Protein AF-A0A4R9Q2H9-F1 (afdb_monomer_lite)

Foldseek 3Di:
DDDPVVPVVVVVVVVVVVVVVVVVVVVVVVVQVVCCVVPVDGDDPDDPPPPPPPDPPPPPDDDDD

pLDDT: mean 79.78, std 16.23, range [43.16, 97.19]

Radius of gyration: 19.94 Å; chains: 1; bounding box: 40×44×44 Å

Sequence (65 aa):
MEDPRNITPCTHLLFCAKNIERIGDHATNIAETIYYIVTGDQMPAERPKGDKTDKIVLPGTLPVK

Secondary structure (DSSP, 8-state):
---GGGHHHHHHHHHHHHHHHHHHHHHHHHHHHHHHHHHSSPPPS-------------TT-----

Structure (mmCIF, N/CA/C/O backbone):
data_AF-A0A4R9Q2H9-F1
#
_entry.id   AF-A0A4R9Q2H9-F1
#
loop_
_atom_site.group_PDB
_atom_site.id
_atom_site.type_symbol
_atom_site.label_atom_id
_atom_site.label_alt_id
_atom_site.label_comp_id
_atom_site.label_asym_id
_atom_site.label_entity_id
_atom_site.label_seq_id
_atom_site.pdbx_PDB_ins_code
_atom_site.Cartn_x
_atom_site.Cartn_y
_atom_site.Cartn_z
_atom_site.occupancy
_atom_site.B_iso_or_equiv
_atom_site.auth_seq_id
_atom_site.auth_comp_id
_atom_site.auth_asym_id
_atom_site.auth_atom_id
_atom_site.pdbx_PDB_model_num
ATOM 1 N N . MET A 1 1 ? 25.134 -13.857 -19.301 1.00 57.00 1 MET A N 1
ATOM 2 C CA . MET A 1 1 ? 25.410 -12.481 -19.758 1.00 57.00 1 MET A CA 1
ATOM 3 C C . MET A 1 1 ? 24.054 -11.880 -20.070 1.00 57.00 1 MET A C 1
ATOM 5 O O . MET A 1 1 ? 23.403 -12.367 -20.984 1.00 57.00 1 MET A O 1
ATOM 9 N N . GLU A 1 2 ? 23.551 -10.996 -19.210 1.00 65.75 2 GLU A N 1
ATOM 10 C CA . GLU A 1 2 ? 22.227 -10.389 -19.391 1.00 65.75 2 GLU A CA 1
ATOM 11 C C . GLU A 1 2 ? 22.236 -9.455 -20.600 1.00 65.75 2 GLU A C 1
ATOM 13 O O . GLU A 1 2 ? 23.252 -8.829 -20.905 1.00 65.75 2 GLU A O 1
ATOM 18 N N . ASP A 1 3 ? 21.112 -9.398 -21.308 1.00 72.69 3 ASP A N 1
ATOM 19 C CA . ASP A 1 3 ? 20.972 -8.577 -22.500 1.00 72.69 3 ASP A CA 1
ATOM 20 C C . ASP A 1 3 ? 20.665 -7.121 -22.107 1.00 72.69 3 ASP A C 1
ATOM 22 O O . ASP A 1 3 ? 19.631 -6.878 -21.473 1.00 72.69 3 ASP A O 1
ATOM 26 N N . PRO A 1 4 ? 21.495 -6.134 -22.495 1.00 76.31 4 PRO A N 1
ATOM 27 C CA . PRO A 1 4 ? 21.247 -4.717 -22.217 1.00 76.31 4 PRO A CA 1
ATOM 28 C C . PRO A 1 4 ? 19.882 -4.217 -22.713 1.00 76.31 4 PRO A C 1
ATOM 30 O O . PRO A 1 4 ? 19.358 -3.229 -22.200 1.00 76.31 4 PRO A O 1
ATOM 33 N N . ARG A 1 5 ? 19.267 -4.914 -23.678 1.00 78.44 5 ARG A N 1
ATOM 34 C CA . ARG A 1 5 ? 17.927 -4.605 -24.201 1.00 78.44 5 ARG A CA 1
ATOM 35 C C . ARG A 1 5 ? 16.809 -4.810 -23.176 1.00 78.44 5 ARG A C 1
ATOM 37 O O . ARG A 1 5 ? 15.746 -4.210 -23.316 1.00 78.44 5 ARG A O 1
ATOM 44 N N . ASN A 1 6 ? 17.044 -5.603 -22.131 1.00 78.62 6 ASN A N 1
ATOM 45 C CA . ASN A 1 6 ? 16.046 -5.877 -21.096 1.00 78.62 6 ASN A CA 1
ATOM 46 C C . ASN A 1 6 ? 15.981 -4.789 -20.012 1.00 78.62 6 ASN A C 1
ATOM 48 O O . ASN A 1 6 ? 15.029 -4.756 -19.236 1.00 78.62 6 ASN A O 1
ATOM 52 N N . ILE A 1 7 ? 16.943 -3.863 -19.965 1.00 82.56 7 ILE A N 1
ATOM 53 C CA . ILE A 1 7 ? 17.005 -2.827 -18.923 1.00 82.56 7 ILE A CA 1
ATOM 54 C C . ILE A 1 7 ? 15.782 -1.900 -18.996 1.00 82.56 7 ILE A C 1
ATOM 56 O O . ILE A 1 7 ? 15.148 -1.623 -17.977 1.00 82.56 7 ILE A O 1
ATOM 60 N N . THR A 1 8 ? 15.403 -1.452 -20.196 1.00 84.62 8 THR A N 1
ATOM 61 C CA . THR A 1 8 ? 14.244 -0.569 -20.406 1.00 84.62 8 THR A CA 1
ATOM 62 C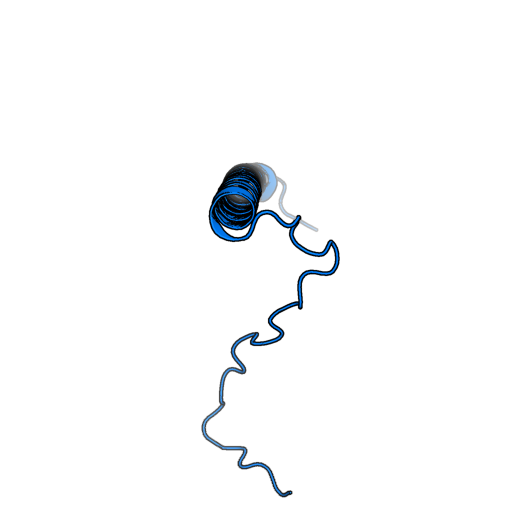 C . THR A 1 8 ? 12.911 -1.206 -19.982 1.00 84.62 8 THR A C 1
ATOM 64 O O . THR A 1 8 ? 12.227 -0.604 -19.151 1.00 84.62 8 THR A O 1
ATOM 67 N N . PRO A 1 9 ? 12.517 -2.408 -20.457 1.00 87.56 9 PRO A N 1
ATOM 68 C CA . PRO A 1 9 ? 11.269 -3.033 -20.013 1.00 87.56 9 PRO A CA 1
ATOM 69 C C . PRO A 1 9 ? 11.272 -3.364 -18.512 1.00 87.56 9 PRO A C 1
ATOM 71 O O . PRO A 1 9 ? 10.264 -3.126 -17.845 1.00 87.56 9 PRO A O 1
ATOM 74 N N . CYS A 1 10 ? 12.399 -3.809 -17.943 1.00 87.31 10 CYS A N 1
ATOM 75 C CA . CYS A 1 10 ? 12.514 -4.016 -16.495 1.00 87.31 10 CYS A CA 1
ATOM 76 C C . CYS A 1 10 ? 12.304 -2.712 -15.708 1.00 87.31 10 CYS A C 1
ATOM 78 O O . CYS A 1 10 ? 11.636 -2.710 -14.676 1.00 87.31 10 CYS A O 1
ATOM 80 N N . THR A 1 11 ? 12.808 -1.586 -16.216 1.00 90.56 11 THR A N 1
ATOM 81 C CA . THR A 1 11 ? 12.630 -0.269 -15.585 1.00 90.56 11 THR A CA 1
ATOM 82 C C . THR A 1 11 ? 11.157 0.153 -15.562 1.00 90.56 11 THR A C 1
ATOM 84 O O . THR A 1 11 ? 10.679 0.659 -14.546 1.00 90.56 11 THR A O 1
ATOM 87 N N . HIS A 1 12 ? 10.399 -0.106 -16.633 1.00 92.44 12 HIS A N 1
ATOM 88 C CA . HIS A 1 12 ? 8.952 0.144 -16.644 1.00 92.44 12 HIS A CA 1
ATOM 89 C C . HIS A 1 12 ? 8.215 -0.696 -15.599 1.00 92.44 12 HIS A C 1
ATOM 91 O O . HIS A 1 12 ? 7.374 -0.164 -14.875 1.00 92.44 12 HIS A O 1
ATOM 97 N N . LEU A 1 13 ? 8.575 -1.974 -15.459 1.00 93.94 13 LEU A N 1
ATOM 98 C CA . LEU A 1 13 ? 8.006 -2.837 -14.423 1.00 93.94 13 LEU A CA 1
ATOM 99 C C . LEU A 1 13 ? 8.337 -2.338 -13.010 1.00 93.94 13 LEU A C 1
ATOM 101 O O . LEU A 1 13 ? 7.459 -2.353 -12.149 1.00 93.94 13 LEU A O 1
ATOM 105 N N . LEU A 1 14 ? 9.548 -1.821 -12.777 1.00 94.00 14 LEU A N 1
ATOM 106 C CA . LEU A 1 14 ? 9.911 -1.183 -11.506 1.00 94.00 14 LEU A CA 1
ATOM 107 C C . LEU A 1 14 ? 9.032 0.038 -11.206 1.00 94.00 14 LEU A C 1
ATOM 109 O O . LEU A 1 14 ? 8.579 0.205 -10.074 1.00 94.00 14 LEU A O 1
ATOM 113 N N . PHE A 1 15 ? 8.753 0.879 -12.205 1.00 93.94 15 PHE A N 1
ATOM 114 C CA . PHE A 1 15 ? 7.843 2.011 -12.023 1.00 93.94 15 PHE A CA 1
ATOM 115 C C . PHE A 1 15 ? 6.412 1.560 -11.731 1.00 93.94 15 PHE A C 1
ATOM 117 O O . PHE A 1 15 ? 5.767 2.133 -10.852 1.00 93.94 15 PHE A O 1
ATOM 124 N N . CYS A 1 16 ? 5.913 0.529 -12.414 1.00 95.06 16 CYS A N 1
ATOM 125 C CA . CYS A 1 16 ? 4.613 -0.060 -12.098 1.00 95.06 16 CYS A CA 1
ATOM 126 C C . CYS A 1 16 ? 4.579 -0.568 -10.650 1.00 95.06 16 CYS A C 1
ATOM 128 O O . CYS A 1 16 ? 3.699 -0.170 -9.889 1.00 95.06 16 CYS A O 1
ATOM 130 N N . ALA A 1 17 ? 5.571 -1.364 -10.244 1.00 95.75 17 ALA A N 1
ATOM 131 C CA . ALA A 1 17 ? 5.676 -1.898 -8.889 1.00 95.75 17 ALA A CA 1
ATOM 132 C C . ALA A 1 17 ? 5.728 -0.787 -7.830 1.00 95.75 17 ALA A C 1
ATOM 134 O O . ALA A 1 17 ? 5.011 -0.854 -6.835 1.00 95.75 17 ALA A O 1
ATOM 135 N N . LYS A 1 18 ? 6.501 0.278 -8.077 1.00 94.62 18 LYS A N 1
ATOM 136 C CA . LYS A 1 18 ? 6.563 1.455 -7.200 1.00 94.6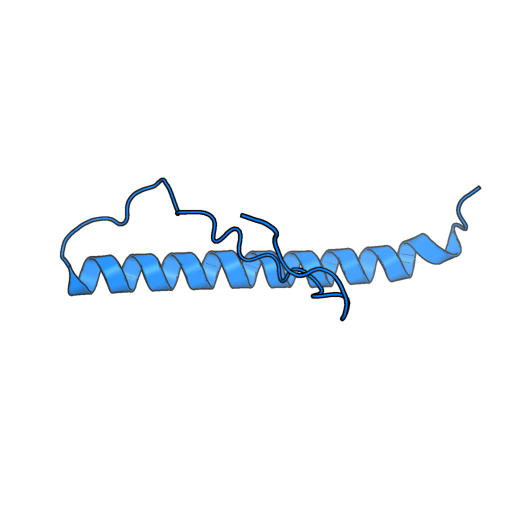2 18 LYS A CA 1
ATOM 137 C C . LYS A 1 18 ? 5.193 2.109 -7.023 1.00 94.62 18 LYS A C 1
ATOM 139 O O . LYS A 1 18 ? 4.815 2.442 -5.909 1.00 94.62 18 LYS A O 1
ATOM 144 N N . ASN A 1 19 ? 4.441 2.311 -8.103 1.00 95.12 19 ASN A N 1
ATOM 145 C CA . ASN A 1 19 ? 3.113 2.917 -7.990 1.00 95.12 19 ASN A CA 1
ATOM 146 C C . ASN A 1 19 ? 2.147 2.025 -7.196 1.00 95.12 19 ASN A C 1
ATOM 148 O O . ASN A 1 19 ? 1.382 2.536 -6.384 1.00 95.12 19 ASN A O 1
ATOM 152 N N . ILE A 1 20 ? 2.217 0.703 -7.379 1.00 96.06 20 ILE A N 1
ATOM 153 C CA . ILE A 1 20 ? 1.410 -0.257 -6.611 1.00 96.06 20 ILE A CA 1
ATOM 154 C C . ILE A 1 20 ? 1.771 -0.213 -5.119 1.00 96.06 20 ILE A C 1
ATOM 156 O O . ILE A 1 20 ? 0.871 -0.186 -4.283 1.00 96.06 20 ILE A O 1
ATOM 160 N N . GLU A 1 21 ? 3.060 -0.143 -4.778 1.00 96.31 21 GLU A N 1
ATOM 161 C CA . GLU A 1 21 ? 3.524 0.027 -3.393 1.00 96.31 21 GLU A CA 1
ATOM 162 C C . GLU A 1 21 ? 2.947 1.302 -2.761 1.00 96.31 21 GLU A C 1
ATOM 164 O O . GLU A 1 21 ? 2.340 1.235 -1.693 1.00 96.31 21 GLU A O 1
ATOM 169 N N . ARG A 1 22 ? 3.003 2.439 -3.468 1.00 97.19 22 ARG A N 1
ATOM 170 C CA . ARG A 1 22 ? 2.411 3.706 -2.996 1.00 97.19 22 ARG A CA 1
ATOM 171 C C . ARG A 1 22 ? 0.903 3.617 -2.771 1.00 97.19 22 ARG A C 1
ATOM 173 O O . ARG A 1 22 ? 0.398 4.187 -1.805 1.00 97.19 22 ARG A O 1
ATOM 180 N N . ILE A 1 23 ? 0.185 2.921 -3.652 1.00 96.75 23 ILE A N 1
ATOM 181 C CA . ILE A 1 23 ? -1.258 2.690 -3.498 1.00 96.75 23 ILE A CA 1
ATOM 182 C C . ILE A 1 23 ? -1.526 1.848 -2.244 1.00 96.75 23 ILE A C 1
ATOM 184 O O . ILE A 1 23 ? -2.431 2.178 -1.478 1.00 96.75 23 ILE A O 1
ATOM 188 N N . GLY A 1 24 ? -0.732 0.799 -2.013 1.00 94.25 24 GLY A N 1
ATOM 189 C CA . GLY A 1 24 ? -0.849 -0.063 -0.836 1.00 94.25 24 GLY A CA 1
ATOM 190 C C . GLY A 1 24 ? -0.623 0.685 0.481 1.00 94.25 24 GLY A C 1
ATOM 191 O O . GLY A 1 24 ? -1.416 0.538 1.417 1.00 94.25 24 GLY A O 1
ATOM 192 N N . ASP A 1 25 ? 0.402 1.537 0.538 1.00 92.69 25 ASP A N 1
ATOM 193 C CA . ASP A 1 25 ? 0.657 2.392 1.703 1.00 92.69 25 ASP A CA 1
ATOM 194 C C . ASP A 1 25 ? -0.506 3.356 1.950 1.00 92.69 25 ASP A C 1
ATOM 196 O O . ASP A 1 25 ? -0.984 3.491 3.076 1.00 92.69 25 ASP A O 1
ATOM 200 N N . HIS A 1 26 ? -1.023 3.995 0.897 1.00 96.19 26 HIS A N 1
ATOM 201 C CA . HIS A 1 26 ? -2.125 4.938 1.058 1.00 96.19 26 HIS A CA 1
ATOM 202 C C . HIS A 1 26 ? -3.419 4.254 1.514 1.00 96.19 26 HIS A C 1
ATOM 204 O O . HIS A 1 26 ? -4.102 4.760 2.405 1.00 96.19 26 HIS A O 1
ATOM 210 N N . ALA A 1 27 ? -3.726 3.080 0.958 1.00 94.88 27 ALA A N 1
ATOM 211 C CA . ALA A 1 27 ? -4.862 2.272 1.387 1.00 94.88 27 ALA A CA 1
ATOM 212 C C . ALA A 1 27 ? -4.747 1.877 2.869 1.00 94.88 27 ALA A C 1
ATOM 214 O O . ALA A 1 27 ? -5.735 1.955 3.600 1.00 94.88 27 ALA A O 1
ATOM 215 N N . THR A 1 28 ? -3.542 1.516 3.323 1.00 91.19 28 THR A N 1
ATOM 216 C CA . THR A 1 28 ? -3.283 1.192 4.735 1.00 91.19 28 THR A CA 1
ATOM 217 C C . THR A 1 28 ? -3.517 2.412 5.626 1.00 91.19 28 THR A C 1
ATOM 219 O O . THR A 1 28 ? -4.277 2.320 6.585 1.00 91.19 28 THR A O 1
ATOM 222 N N . ASN A 1 29 ? -2.967 3.575 5.267 1.00 92.50 29 ASN A N 1
ATOM 223 C CA . ASN A 1 29 ? -3.135 4.804 6.050 1.00 92.50 29 ASN A CA 1
ATOM 224 C C . ASN A 1 29 ? -4.612 5.226 6.171 1.00 92.50 29 ASN A C 1
ATOM 226 O O . ASN A 1 29 ? -5.055 5.682 7.229 1.00 92.50 29 ASN A O 1
ATOM 230 N N . ILE A 1 30 ? -5.395 5.072 5.094 1.00 94.62 30 ILE A N 1
ATOM 231 C CA . ILE A 1 30 ? -6.840 5.344 5.115 1.00 94.62 30 ILE A CA 1
ATOM 232 C C . ILE A 1 30 ? -7.548 4.364 6.057 1.00 94.62 30 ILE A C 1
ATOM 234 O O . ILE A 1 30 ? -8.361 4.788 6.877 1.00 94.62 30 ILE A O 1
ATOM 238 N N . ALA A 1 31 ? -7.232 3.071 5.970 1.00 91.75 31 ALA A N 1
ATOM 239 C CA . ALA A 1 31 ? -7.833 2.053 6.826 1.00 91.75 31 ALA A CA 1
ATOM 240 C C . ALA A 1 31 ? -7.519 2.288 8.313 1.00 91.75 31 ALA A C 1
ATOM 242 O O . ALA A 1 31 ? -8.423 2.207 9.141 1.00 91.75 31 ALA A O 1
ATOM 243 N N . GLU A 1 32 ? -6.277 2.647 8.644 1.00 92.00 32 GLU A N 1
ATOM 244 C CA . GLU A 1 32 ? -5.864 3.008 10.007 1.00 92.00 32 GLU A CA 1
ATOM 245 C C . GLU A 1 32 ? -6.630 4.232 10.522 1.00 92.00 32 GLU A C 1
ATOM 247 O O . GLU A 1 32 ? -7.114 4.238 11.655 1.00 92.00 32 GLU A O 1
ATOM 252 N N . THR A 1 33 ? -6.810 5.244 9.668 1.00 93.81 33 THR A N 1
ATOM 253 C CA . THR A 1 33 ? -7.588 6.443 10.010 1.00 93.81 33 THR A CA 1
ATOM 254 C C . THR A 1 33 ? -9.048 6.091 10.298 1.00 93.81 33 THR A C 1
AT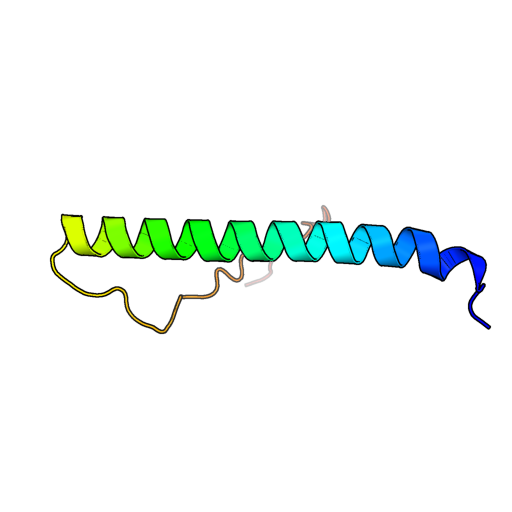OM 256 O O . THR A 1 33 ? -9.602 6.525 11.307 1.00 93.81 33 THR A O 1
ATOM 259 N N . ILE A 1 34 ? -9.676 5.275 9.446 1.00 94.38 34 ILE A N 1
ATOM 260 C C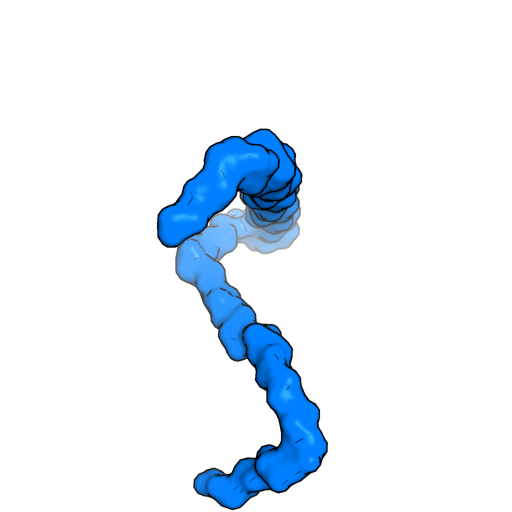A . ILE A 1 34 ? -11.060 4.819 9.645 1.00 94.38 34 ILE A CA 1
ATOM 261 C C . ILE A 1 34 ? -11.174 3.992 10.930 1.00 94.38 34 ILE A C 1
ATOM 263 O O . ILE A 1 34 ? -12.106 4.201 11.705 1.00 94.38 34 ILE A O 1
ATOM 267 N N . TYR A 1 35 ? -10.225 3.089 11.184 1.00 93.12 35 TYR A N 1
ATOM 268 C CA . TYR A 1 35 ? -10.202 2.271 12.396 1.00 93.12 35 TYR A CA 1
ATOM 269 C C . TYR A 1 35 ? -10.173 3.135 13.660 1.00 93.12 35 TYR A C 1
ATOM 271 O O . TYR A 1 35 ? -10.964 2.900 14.578 1.00 93.12 35 TYR A O 1
ATOM 279 N N . TYR A 1 36 ? -9.319 4.163 13.674 1.00 93.38 36 TYR A N 1
ATOM 280 C CA . TYR A 1 36 ? -9.231 5.116 14.777 1.00 93.38 36 TYR A CA 1
ATOM 281 C C . TYR A 1 36 ? -10.540 5.888 14.974 1.00 93.38 36 TYR A C 1
ATOM 283 O O . TYR A 1 36 ? -11.016 6.009 16.099 1.00 93.38 36 TYR A O 1
ATOM 291 N N . ILE A 1 37 ? -11.165 6.354 13.887 1.00 95.31 37 ILE A N 1
ATOM 292 C CA . ILE A 1 37 ? -12.451 7.068 13.9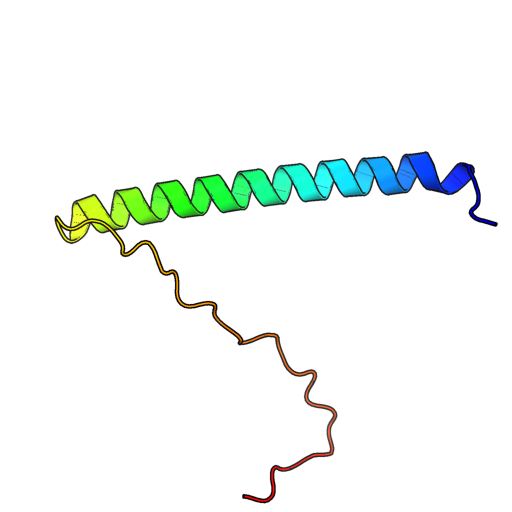48 1.00 95.31 37 ILE A CA 1
ATOM 293 C C . ILE A 1 37 ? -13.561 6.188 14.544 1.00 95.31 37 ILE A C 1
ATOM 295 O O . ILE A 1 37 ? -14.401 6.690 15.287 1.00 95.31 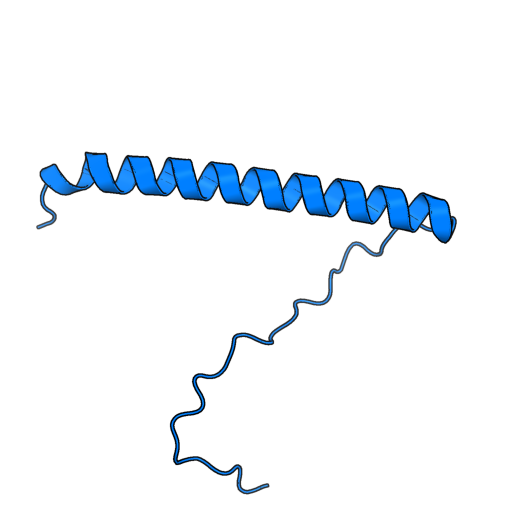37 ILE A O 1
ATOM 299 N N . VAL A 1 38 ? -13.586 4.891 14.222 1.00 94.88 38 VAL A N 1
ATOM 300 C CA . VAL A 1 38 ? -14.644 3.967 14.667 1.00 94.88 38 VAL A CA 1
ATOM 301 C C . VAL A 1 38 ? -14.411 3.450 16.088 1.00 94.88 38 VAL A C 1
ATOM 303 O O . VAL A 1 38 ? -15.362 3.351 16.861 1.00 94.88 38 VAL A O 1
ATOM 306 N N . THR A 1 39 ? -13.170 3.101 16.429 1.00 93.88 39 THR A N 1
ATOM 307 C CA . THR A 1 39 ? -12.839 2.411 17.692 1.00 93.88 39 THR A CA 1
ATOM 308 C C . THR A 1 39 ? -12.393 3.383 18.785 1.00 93.88 39 THR A C 1
ATOM 310 O O . THR A 1 39 ? -12.577 3.103 19.963 1.00 93.88 39 THR A O 1
ATOM 313 N N . GLY A 1 40 ? -11.804 4.523 18.409 1.00 92.88 40 GLY A N 1
ATOM 314 C CA . GLY A 1 40 ? -11.141 5.460 19.326 1.00 92.88 40 GLY A CA 1
ATOM 315 C C . GLY A 1 40 ? -9.702 5.074 19.694 1.00 92.88 40 GLY A C 1
ATOM 316 O O . GLY A 1 40 ? -8.990 5.885 20.282 1.00 92.88 40 GLY A O 1
ATOM 317 N N . ASP A 1 41 ? -9.258 3.877 19.299 1.00 89.25 41 ASP A N 1
ATOM 318 C CA . ASP A 1 41 ? -7.934 3.326 19.592 1.00 89.25 41 ASP A CA 1
ATOM 319 C C . ASP A 1 41 ? -7.035 3.286 18.350 1.00 89.25 41 ASP A C 1
ATOM 321 O O . ASP A 1 41 ? -7.500 3.155 17.215 1.00 89.25 41 ASP A O 1
ATOM 325 N N . GLN A 1 42 ? -5.719 3.368 18.559 1.00 86.50 42 GLN A N 1
ATOM 326 C CA . GLN A 1 42 ? -4.744 3.196 17.480 1.00 86.50 42 GLN A CA 1
ATOM 327 C C . GLN A 1 42 ? -4.606 1.719 17.091 1.00 86.50 42 GLN A C 1
ATOM 329 O O . GLN A 1 42 ? -4.578 0.835 17.948 1.00 86.50 42 GLN A O 1
ATOM 334 N N . MET A 1 43 ? -4.489 1.451 15.787 1.00 81.62 43 MET A N 1
ATOM 335 C CA . MET A 1 43 ? -4.247 0.097 15.288 1.00 81.62 43 MET A CA 1
ATOM 336 C C . MET A 1 43 ? -2.867 -0.400 15.771 1.00 81.62 43 MET A C 1
ATOM 338 O O . MET A 1 43 ? -1.899 0.362 15.721 1.00 81.62 43 MET A O 1
ATOM 342 N N . PRO A 1 44 ? -2.740 -1.651 16.255 1.00 81.62 44 PRO A N 1
ATOM 343 C CA . PRO A 1 44 ? -1.461 -2.183 16.716 1.00 81.62 44 PRO A CA 1
ATOM 344 C C . PRO A 1 44 ? -0.428 -2.237 15.581 1.00 81.62 44 PRO A C 1
ATOM 346 O O . PRO A 1 44 ? -0.742 -2.612 14.453 1.00 81.62 44 PRO A O 1
ATOM 349 N N . ALA A 1 45 ? 0.827 -1.895 15.900 1.00 73.12 45 ALA A N 1
ATOM 350 C CA . ALA A 1 45 ? 1.926 -1.826 14.929 1.00 73.12 45 ALA A CA 1
ATOM 351 C C . ALA A 1 45 ? 2.259 -3.188 14.291 1.00 73.12 45 ALA A C 1
ATOM 353 O O . ALA A 1 45 ? 2.745 -3.258 13.159 1.00 73.12 45 ALA A O 1
ATOM 354 N N . GLU A 1 46 ? 1.992 -4.279 15.009 1.00 74.06 46 GLU A N 1
ATOM 355 C CA . GLU A 1 46 ? 2.188 -5.631 14.507 1.00 74.06 46 GLU A CA 1
ATOM 356 C C . GLU A 1 46 ? 0.974 -6.057 13.677 1.00 74.06 46 GLU A C 1
ATOM 358 O O . GLU A 1 46 ? -0.022 -6.575 14.183 1.00 74.06 46 GLU A O 1
ATOM 363 N N . ARG A 1 47 ? 1.049 -5.807 12.366 1.00 67.94 47 ARG A N 1
ATOM 364 C CA . ARG A 1 47 ? 0.062 -6.321 11.414 1.00 67.94 47 ARG A CA 1
ATOM 365 C C . ARG A 1 47 ? 0.244 -7.839 11.294 1.00 67.94 47 ARG A C 1
ATOM 367 O O . ARG A 1 47 ? 1.314 -8.263 10.844 1.00 67.94 47 ARG A O 1
ATOM 374 N N . PRO A 1 48 ? -0.761 -8.671 11.635 1.00 70.56 48 PRO A N 1
ATOM 375 C CA . PRO A 1 48 ? -0.661 -10.107 11.424 1.00 70.56 48 PRO A CA 1
ATOM 376 C C . PRO A 1 48 ? -0.489 -10.353 9.925 1.00 70.56 48 PRO A C 1
ATOM 378 O O . PRO A 1 48 ? -1.388 -10.072 9.128 1.00 70.56 48 PRO A O 1
ATOM 381 N N . LYS A 1 49 ? 0.692 -10.833 9.521 1.00 67.19 49 LYS A N 1
ATOM 382 C CA . LYS A 1 49 ? 0.939 -11.219 8.131 1.00 67.19 49 LYS A CA 1
ATOM 383 C C . LYS A 1 49 ? -0.029 -12.347 7.809 1.00 67.19 49 LYS A C 1
ATOM 385 O O . LYS A 1 49 ? 0.052 -13.426 8.390 1.00 67.19 49 LYS A O 1
ATOM 390 N N . GLY A 1 50 ? -0.968 -12.087 6.906 1.00 64.06 50 GLY A N 1
ATOM 391 C CA . GLY A 1 50 ? -1.802 -13.131 6.341 1.00 64.06 50 GLY A CA 1
ATOM 392 C C . GLY A 1 50 ? -0.916 -14.048 5.514 1.00 64.06 50 GLY A C 1
ATOM 393 O O . GLY A 1 50 ? -0.766 -13.826 4.320 1.00 64.06 50 GLY A O 1
ATOM 394 N N . ASP A 1 51 ? -0.332 -15.072 6.134 1.00 61.38 51 ASP A N 1
ATOM 395 C CA . ASP A 1 51 ? 0.456 -16.113 5.463 1.00 61.38 51 ASP A CA 1
ATOM 396 C C . ASP A 1 51 ? -0.466 -17.094 4.709 1.00 61.38 51 ASP A C 1
ATOM 398 O O . ASP A 1 51 ? -0.342 -18.315 4.762 1.00 61.38 51 ASP A O 1
ATOM 402 N N . LYS A 1 52 ? -1.477 -16.539 4.032 1.00 59.59 52 LYS A N 1
ATOM 403 C CA . LYS A 1 52 ? -2.353 -17.226 3.085 1.00 59.59 52 LYS A CA 1
ATOM 404 C C . LYS A 1 52 ? -1.801 -17.033 1.679 1.00 59.59 52 LYS A C 1
ATOM 406 O O . LYS A 1 52 ? -2.562 -16.745 0.765 1.00 59.59 52 LYS A O 1
ATOM 411 N N . THR A 1 53 ? -0.482 -17.145 1.506 1.00 60.38 53 THR A N 1
ATOM 412 C CA . THR A 1 53 ? 0.061 -17.354 0.163 1.00 60.38 53 THR A CA 1
ATOM 413 C C . THR A 1 53 ? -0.642 -18.595 -0.362 1.00 60.38 53 THR A C 1
ATOM 415 O O . THR A 1 53 ? -0.518 -19.665 0.241 1.00 60.38 53 THR A O 1
ATOM 418 N N . ASP A 1 54 ? -1.461 -18.419 -1.397 1.00 58.56 54 ASP A N 1
ATOM 419 C CA . ASP A 1 54 ? -2.248 -19.472 -2.010 1.00 58.56 54 ASP A CA 1
ATOM 420 C C . ASP A 1 54 ? -1.305 -20.624 -2.333 1.00 58.56 54 ASP A C 1
ATOM 422 O O . ASP A 1 54 ? -0.505 -20.569 -3.271 1.00 58.56 54 ASP A O 1
ATOM 426 N N . LYS A 1 55 ? -1.348 -21.678 -1.514 1.00 55.50 55 LYS A N 1
ATOM 427 C CA . LYS A 1 55 ? -0.755 -22.943 -1.912 1.00 55.50 55 LYS A CA 1
ATOM 428 C C . LYS A 1 55 ? -1.448 -23.258 -3.225 1.00 55.50 55 LYS A C 1
ATOM 430 O O . LYS A 1 55 ? -2.666 -23.434 -3.237 1.00 55.50 55 LYS A O 1
ATOM 435 N N . ILE A 1 56 ? -0.696 -23.315 -4.319 1.00 56.28 56 ILE A N 1
ATOM 436 C CA . ILE A 1 56 ? -1.154 -24.032 -5.500 1.00 56.28 56 ILE A CA 1
ATOM 437 C C . ILE A 1 56 ? -1.423 -25.439 -4.973 1.00 56.28 56 ILE A C 1
ATOM 439 O O . ILE A 1 56 ? -0.491 -26.195 -4.695 1.00 56.28 56 ILE A O 1
ATOM 443 N N . VAL A 1 57 ? -2.692 -25.751 -4.709 1.00 56.66 57 VAL A N 1
ATOM 444 C CA . VAL A 1 57 ? -3.106 -27.106 -4.382 1.00 56.66 57 VAL A CA 1
ATOM 445 C C . VAL A 1 57 ? -2.895 -27.867 -5.677 1.00 56.66 57 VAL A C 1
ATOM 447 O O . VAL A 1 57 ? -3.748 -27.868 -6.561 1.00 56.66 57 VAL A O 1
ATOM 450 N N . LEU A 1 58 ? -1.709 -28.456 -5.829 1.00 58.84 58 LEU A N 1
ATOM 451 C CA . LEU A 1 58 ? -1.511 -29.498 -6.818 1.00 58.84 58 LEU A CA 1
ATOM 452 C C . LEU A 1 58 ? -2.567 -30.569 -6.506 1.00 58.84 58 LEU A C 1
ATOM 454 O O . LEU A 1 58 ? -2.664 -30.986 -5.345 1.00 58.84 58 LEU A O 1
ATOM 458 N N . PRO A 1 59 ? -3.394 -30.984 -7.480 1.00 49.00 59 PRO A N 1
ATOM 459 C CA . PRO A 1 59 ? -4.376 -32.032 -7.254 1.00 49.00 59 PRO A CA 1
ATOM 460 C C . PRO A 1 59 ? -3.618 -33.330 -6.946 1.00 49.00 59 PRO A C 1
ATOM 462 O O . PRO A 1 59 ? -3.158 -34.009 -7.858 1.00 49.00 59 PRO A O 1
ATOM 465 N N . GLY A 1 60 ? -3.412 -33.643 -5.662 1.00 60.81 60 GLY A N 1
ATOM 466 C CA . GLY A 1 60 ? -2.696 -34.863 -5.283 1.00 60.81 60 GLY A CA 1
ATOM 467 C C . GLY A 1 60 ? -2.205 -35.017 -3.844 1.00 60.81 60 GLY A C 1
ATOM 468 O O . GLY A 1 60 ? -1.980 -36.154 -3.444 1.00 60.81 60 GLY A O 1
ATOM 469 N N . THR A 1 61 ? -2.071 -33.965 -3.033 1.00 57.25 61 THR A N 1
ATOM 470 C CA . THR A 1 61 ? -1.491 -34.132 -1.681 1.00 57.25 61 THR A CA 1
ATOM 471 C C . THR A 1 61 ? -2.514 -33.843 -0.587 1.00 57.25 61 THR A C 1
ATOM 473 O O . THR A 1 61 ? -2.612 -32.730 -0.075 1.00 57.25 61 THR A O 1
ATOM 476 N N . LEU A 1 62 ? -3.296 -34.865 -0.229 1.00 58.56 62 LEU A N 1
ATOM 477 C CA . LEU A 1 62 ? -4.045 -34.892 1.031 1.00 58.56 62 LEU A CA 1
ATOM 478 C C . LEU A 1 62 ? -3.063 -34.846 2.220 1.00 58.56 62 LEU A C 1
ATOM 480 O O . LEU A 1 62 ? -2.053 -35.553 2.188 1.00 58.56 62 LEU A O 1
ATOM 484 N N . PRO A 1 63 ? -3.341 -34.071 3.284 1.00 47.59 63 PRO A N 1
ATOM 485 C CA . PRO A 1 63 ? -2.533 -34.103 4.494 1.00 47.59 63 PRO A CA 1
ATOM 486 C C . PRO A 1 63 ? -2.836 -35.388 5.275 1.00 47.59 63 PRO A C 1
ATOM 488 O O . PRO A 1 63 ? -3.951 -35.592 5.757 1.00 47.59 63 PRO A O 1
ATOM 491 N N . VAL A 1 64 ? -1.840 -36.261 5.420 1.00 52.16 64 VAL A N 1
ATOM 492 C CA . VAL A 1 64 ? -1.848 -37.249 6.502 1.00 52.16 64 VAL A CA 1
ATOM 493 C C . VAL A 1 64 ? -1.445 -36.498 7.768 1.00 52.16 64 VAL A C 1
ATOM 495 O O . VAL A 1 64 ? -0.295 -36.093 7.865 1.00 52.16 64 VAL A O 1
ATOM 498 N N . LYS A 1 65 ? -2.444 -36.293 8.640 1.00 43.16 65 LYS A N 1
ATOM 499 C CA . LYS A 1 65 ? -2.412 -35.865 10.054 1.00 43.16 65 LYS A CA 1
ATOM 500 C C . LYS A 1 65 ? -1.262 -34.970 10.521 1.00 43.16 65 LYS A C 1
ATOM 502 O O . LYS A 1 65 ? -0.137 -35.483 10.687 1.00 43.16 65 LYS A O 1
#